Protein AF-A0A7S4JHU7-F1 (afdb_monomer)

Mean predicted aligned error: 7.91 Å

pLDDT: mean 84.44, std 9.62, range [54.69, 96.62]

Radius of gyration: 19.78 Å; Cα contacts (8 Å, |Δi|>4): 56; chains: 1; bounding box: 39×30×59 Å

Secondary structure (DSSP, 8-state):
--HHHHHHHH-GGGTBTB----HHHHHHHHHHTGGGHHHH-S-HHHHHHTTTT---HHHHHHHHHHHHHHHHHHHHHHHGGGGSSS--HHHHHHHHHHHHHHHHTSTTHHHHHHHHH-

Solvent-accessible surface area (backbone atoms only — not comparable to full-atom values): 7023 Å² total; per-residue (Å²): 133,55,74,64,60,46,33,75,75,56,39,70,71,66,53,68,81,63,85,70,71,55,65,65,60,51,49,45,50,64,66,42,44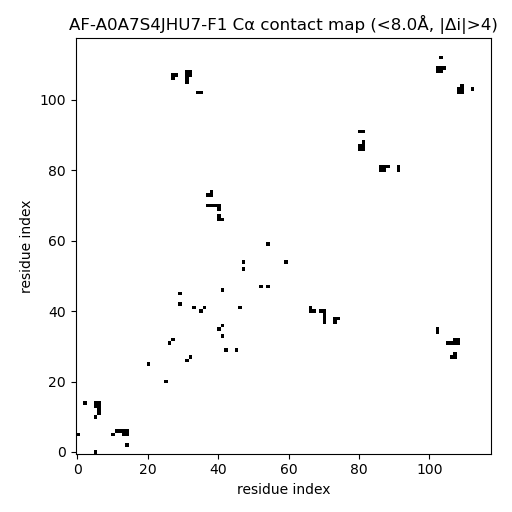,57,86,46,29,71,78,67,36,79,52,70,67,57,55,56,62,75,42,79,79,69,82,44,70,70,60,53,50,55,50,50,53,51,45,53,52,53,34,54,57,42,48,53,61,72,48,43,65,71,70,46,101,79,47,62,64,64,63,50,53,51,51,52,52,51,52,52,52,56,47,44,73,37,65,63,19,56,62,53,52,51,65,73,75,107

InterPro domains:
  IPR052423 Erythrocyte Membrane Invagination Regulator [PTHR44094] (3-113)

Structure (mmCIF, N/CA/C/O backbone):
data_AF-A0A7S4JHU7-F1
#
_entry.id   AF-A0A7S4JHU7-F1
#
loop_
_atom_site.group_PDB
_atom_site.id
_atom_site.type_symbol
_atom_site.label_atom_id
_atom_site.label_alt_id
_atom_site.label_comp_id
_atom_site.label_asym_id
_atom_site.label_entity_id
_atom_site.label_seq_id
_atom_site.pdbx_PDB_ins_code
_atom_site.Cartn_x
_atom_site.Cartn_y
_atom_site.Cartn_z
_atom_site.occupancy
_atom_site.B_iso_or_equiv
_atom_site.auth_seq_id
_atom_site.auth_comp_id
_atom_site.auth_asym_id
_atom_site.auth_atom_id
_atom_site.pdbx_PDB_model_num
ATOM 1 N N . GLU A 1 1 ? -20.624 12.498 23.387 1.00 54.91 1 GLU A N 1
ATOM 2 C CA . GLU A 1 1 ? -20.047 11.670 24.464 1.00 54.91 1 GLU A CA 1
ATOM 3 C C . GLU A 1 1 ? -19.079 10.6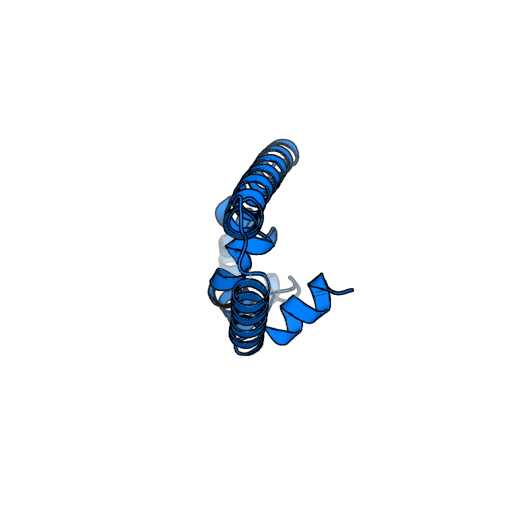74 23.879 1.00 54.91 1 GLU A C 1
ATOM 5 O O . GLU A 1 1 ? -19.403 10.031 22.883 1.00 54.91 1 GLU A O 1
ATOM 10 N N . THR A 1 2 ? -17.891 10.582 24.462 1.00 75.06 2 THR A N 1
ATOM 11 C CA . THR A 1 2 ? -16.900 9.592 24.044 1.00 75.06 2 THR A CA 1
ATOM 12 C C . THR A 1 2 ? -17.315 8.206 24.537 1.00 75.06 2 THR A C 1
ATOM 14 O O . THR A 1 2 ? -18.000 8.064 25.549 1.00 75.06 2 THR A O 1
ATOM 17 N N . MET A 1 3 ? -16.878 7.162 23.839 1.00 74.19 3 MET A N 1
ATOM 18 C CA . MET A 1 3 ? -17.092 5.766 24.249 1.00 74.19 3 MET A CA 1
ATOM 19 C C . MET A 1 3 ? -16.621 5.496 25.682 1.00 74.19 3 MET A C 1
ATOM 21 O O . MET A 1 3 ? -17.243 4.739 26.422 1.00 74.19 3 MET A O 1
ATOM 25 N N . ARG A 1 4 ? -15.563 6.202 26.085 1.00 82.88 4 ARG A N 1
ATOM 26 C CA . ARG A 1 4 ? -15.019 6.188 27.437 1.00 82.88 4 ARG A CA 1
ATOM 27 C C . ARG A 1 4 ? -16.014 6.716 28.471 1.00 82.88 4 ARG A C 1
ATOM 29 O O . ARG A 1 4 ? -16.264 6.037 29.451 1.00 82.88 4 ARG A O 1
ATOM 36 N N . GLN A 1 5 ? -16.668 7.849 28.208 1.00 84.12 5 GLN A N 1
ATOM 37 C CA . GLN A 1 5 ? -17.675 8.407 29.122 1.00 84.12 5 GLN A CA 1
ATOM 38 C C . GLN A 1 5 ? -18.863 7.460 29.344 1.00 84.12 5 GLN A C 1
ATOM 40 O O . GLN A 1 5 ? -19.355 7.353 30.462 1.00 84.12 5 GLN A O 1
ATOM 45 N N . LYS A 1 6 ? -19.306 6.741 28.304 1.00 81.19 6 LYS A N 1
ATOM 46 C CA . LYS A 1 6 ? -20.403 5.763 28.420 1.00 81.19 6 LYS A CA 1
ATOM 47 C C . LYS A 1 6 ? -20.002 4.527 29.222 1.00 81.19 6 LYS A C 1
ATOM 49 O O . LYS A 1 6 ? -20.788 4.048 30.035 1.00 81.19 6 LYS A O 1
ATOM 54 N N . TYR A 1 7 ? -18.779 4.039 29.016 1.00 84.00 7 TYR A N 1
ATOM 55 C CA . TYR A 1 7 ? -18.215 2.955 29.819 1.00 84.00 7 TYR A CA 1
ATOM 56 C C . TYR A 1 7 ? -18.081 3.364 31.290 1.00 84.00 7 TYR A C 1
ATOM 58 O O . TYR A 1 7 ? -18.491 2.618 32.173 1.00 84.00 7 TYR A O 1
ATOM 66 N N . ASP A 1 8 ? -17.569 4.567 31.552 1.00 90.50 8 ASP A N 1
ATOM 67 C CA . ASP A 1 8 ? -17.359 5.067 32.912 1.00 90.50 8 ASP A CA 1
ATOM 68 C C . ASP A 1 8 ? -18.686 5.191 33.693 1.00 90.50 8 ASP A C 1
ATOM 70 O O . ASP A 1 8 ? -18.704 4.989 34.905 1.00 90.50 8 ASP A O 1
ATOM 74 N N . GLN A 1 9 ? -19.807 5.477 33.015 1.00 89.38 9 GLN A N 1
ATOM 75 C CA . GLN A 1 9 ? -21.129 5.619 33.647 1.00 89.38 9 GLN A CA 1
ATOM 76 C C . GLN A 1 9 ? -21.879 4.297 33.856 1.00 89.38 9 GLN A C 1
ATOM 78 O O . GLN A 1 9 ? -22.612 4.148 34.833 1.00 89.38 9 GLN A O 1
ATOM 83 N N . HIS A 1 10 ? -21.748 3.349 32.930 1.00 85.44 10 HIS A N 1
ATOM 84 C CA . HIS A 1 10 ? -22.639 2.184 32.855 1.00 85.44 10 HIS A CA 1
ATOM 85 C C . HIS A 1 10 ? -21.893 0.843 32.751 1.00 85.44 10 HIS A C 1
ATOM 87 O O . HIS A 1 10 ? -22.509 -0.210 32.575 1.00 85.44 10 HIS A O 1
ATOM 93 N N . GLY A 1 11 ? -20.566 0.867 32.882 1.00 84.50 11 GLY A N 1
ATOM 94 C CA . GLY A 1 11 ? -19.702 -0.302 32.798 1.00 84.50 11 GLY A CA 1
ATOM 95 C C . GLY A 1 11 ? -19.659 -0.925 31.403 1.00 84.50 11 GLY A C 1
ATOM 96 O O . GLY A 1 11 ? -20.089 -0.348 30.402 1.00 84.50 11 GLY A O 1
ATOM 97 N N . SER A 1 12 ? -19.144 -2.153 31.336 1.00 80.62 12 SER A N 1
ATOM 98 C CA . SER A 1 12 ? -18.987 -2.897 30.080 1.00 80.62 12 SER A CA 1
ATOM 99 C C . SER A 1 12 ? -20.313 -3.149 29.353 1.00 80.62 12 SER A C 1
ATOM 101 O O . SER A 1 12 ? -20.329 -3.187 28.123 1.00 80.62 12 SER A O 1
ATOM 103 N N . ALA A 1 13 ? -21.431 -3.236 30.079 1.00 80.69 13 ALA A N 1
ATOM 104 C CA . ALA A 1 13 ? -22.765 -3.454 29.518 1.00 80.69 13 ALA A CA 1
ATOM 105 C C . ALA A 1 13 ? -23.214 -2.342 28.551 1.00 80.69 13 ALA A C 1
ATOM 107 O O . ALA A 1 13 ? -23.945 -2.618 27.607 1.00 80.69 13 ALA A O 1
ATOM 108 N N . ALA A 1 14 ? -22.744 -1.101 28.723 1.00 76.19 14 ALA A N 1
ATOM 109 C CA . ALA A 1 14 ? -23.089 0.007 27.823 1.00 76.19 14 ALA A CA 1
ATOM 110 C C . ALA A 1 14 ? -22.302 0.032 26.508 1.00 76.19 14 ALA A C 1
ATOM 112 O O . ALA A 1 14 ? -22.547 0.885 25.651 1.00 76.19 14 ALA A O 1
ATOM 113 N N . VAL A 1 15 ? -21.348 -0.882 26.350 1.00 75.12 15 VAL A N 1
ATOM 114 C CA . VAL A 1 15 ? -20.483 -0.972 25.169 1.00 75.12 15 VAL A CA 1
ATOM 115 C C . VAL A 1 15 ? -20.563 -2.350 24.506 1.00 75.12 15 VAL A C 1
ATOM 117 O O . VAL A 1 15 ? -20.130 -2.512 23.366 1.00 75.12 15 VAL A O 1
ATOM 120 N N . GLN A 1 16 ? -21.176 -3.326 25.183 1.00 59.66 16 GLN A N 1
ATOM 121 C CA . GLN A 1 16 ? -21.507 -4.644 24.648 1.00 59.66 16 GLN A CA 1
ATOM 122 C C . GLN A 1 16 ? -22.585 -4.508 23.563 1.00 59.66 16 GLN A C 1
ATOM 124 O O . GLN A 1 16 ? -23.746 -4.238 23.852 1.00 59.66 16 GLN A O 1
ATOM 129 N N . GLY A 1 17 ? -22.189 -4.663 22.299 1.00 61.16 17 GLY A N 1
ATOM 130 C CA . GLY A 1 17 ? -23.085 -4.566 21.138 1.00 61.16 17 GLY A CA 1
ATOM 131 C C . GLY A 1 17 ? -22.653 -3.533 20.101 1.00 61.16 17 GLY A C 1
ATOM 132 O O . GLY A 1 17 ? -23.139 -3.566 18.973 1.00 61.16 17 GLY A O 1
ATOM 133 N N . GLN A 1 18 ? -21.694 -2.661 20.425 1.00 64.06 18 GLN A N 1
ATOM 134 C CA . GLN A 1 18 ? -20.956 -1.977 19.371 1.00 64.06 18 GLN A CA 1
ATOM 135 C C . GLN A 1 18 ? -19.998 -2.989 18.752 1.00 64.06 18 GLN A C 1
ATOM 137 O O . GLN A 1 18 ? -19.218 -3.603 19.474 1.00 64.06 18 GLN A O 1
ATOM 142 N N . GLY A 1 19 ? -20.115 -3.220 17.442 1.00 58.72 19 GLY A N 1
ATOM 143 C CA . GLY A 1 19 ? -19.268 -4.148 16.698 1.00 58.72 19 GLY A CA 1
ATOM 144 C C . GLY A 1 19 ? -17.807 -3.726 16.780 1.00 58.72 19 GLY A C 1
ATOM 145 O O . GLY A 1 19 ? -17.317 -2.994 15.924 1.00 58.72 19 GLY A O 1
ATOM 146 N N . PHE A 1 20 ? -17.121 -4.158 17.834 1.00 62.00 20 PHE A N 1
ATOM 147 C CA . PHE A 1 20 ? -15.680 -4.055 17.929 1.00 62.00 20 PHE A CA 1
ATOM 148 C C . PHE A 1 20 ? -15.116 -5.007 16.885 1.00 62.00 20 PHE A C 1
ATOM 150 O O . PHE A 1 20 ? -15.222 -6.225 17.009 1.00 62.00 20 PHE A O 1
ATOM 157 N N . MET A 1 21 ? -14.545 -4.437 15.829 1.00 68.56 21 MET A N 1
ATOM 158 C CA . MET A 1 21 ? -13.574 -5.157 15.022 1.00 68.56 21 MET A CA 1
ATOM 159 C C . MET A 1 21 ? -12.491 -5.680 15.967 1.00 68.56 21 MET A C 1
ATOM 161 O O . MET A 1 21 ? -12.050 -4.949 16.860 1.00 68.56 21 MET A O 1
ATOM 165 N N . ASP A 1 22 ? -12.104 -6.943 15.794 1.00 81.00 22 ASP A N 1
ATOM 166 C CA . ASP A 1 22 ? -11.044 -7.537 16.600 1.00 81.00 22 ASP A CA 1
ATOM 167 C C . ASP A 1 22 ? -9.788 -6.659 16.523 1.00 81.00 22 ASP A C 1
ATOM 169 O O . ASP A 1 22 ? -9.328 -6.294 15.439 1.00 81.00 22 ASP A O 1
ATOM 173 N N . ALA A 1 23 ? -9.264 -6.263 17.684 1.00 78.69 23 ALA A N 1
ATOM 174 C CA . ALA A 1 23 ? -8.147 -5.327 17.745 1.00 78.69 23 ALA A CA 1
ATOM 175 C C . ALA A 1 23 ? -6.883 -5.938 17.127 1.00 78.69 23 ALA A C 1
ATOM 177 O O . ALA A 1 23 ? -6.130 -5.229 16.462 1.00 78.69 23 ALA A O 1
ATOM 178 N N . GLY A 1 24 ? -6.681 -7.250 17.304 1.00 78.94 24 GLY A N 1
ATOM 179 C CA . GLY A 1 24 ? -5.589 -7.983 16.670 1.00 78.94 24 GLY A CA 1
ATOM 180 C C . GLY A 1 24 ? -5.687 -7.890 15.152 1.00 78.94 24 GLY A C 1
ATOM 181 O O . GLY A 1 24 ? -4.772 -7.390 14.508 1.00 78.94 24 GLY A O 1
ATOM 182 N N . PHE A 1 25 ? -6.839 -8.260 14.600 1.00 78.12 25 PHE A N 1
ATOM 183 C CA . PHE A 1 25 ? -7.141 -8.167 13.176 1.00 78.12 25 PHE A CA 1
ATOM 184 C C . PHE A 1 25 ? -6.961 -6.747 12.625 1.00 78.12 25 PHE A C 1
ATOM 186 O O . PHE A 1 25 ? -6.347 -6.570 11.576 1.00 78.12 25 PHE A O 1
ATOM 193 N N . PHE A 1 26 ? -7.438 -5.724 13.340 1.00 78.19 26 PHE A N 1
ATOM 194 C CA . PHE A 1 26 ? -7.274 -4.327 12.938 1.00 78.19 26 PHE A CA 1
ATOM 195 C C . PHE A 1 26 ? -5.804 -3.921 12.826 1.00 78.19 26 PHE A C 1
ATOM 197 O O . PHE A 1 26 ? -5.409 -3.347 11.814 1.00 78.19 26 PHE A O 1
ATOM 204 N N . PHE A 1 27 ? -4.987 -4.223 13.838 1.00 79.31 27 PHE A N 1
ATOM 205 C CA . PHE A 1 27 ? -3.569 -3.863 13.820 1.00 79.31 27 PHE A CA 1
ATOM 206 C C . PHE A 1 27 ? -2.774 -4.705 12.825 1.00 79.31 27 PHE A C 1
ATOM 208 O O . PHE A 1 27 ? -1.897 -4.174 12.149 1.00 79.31 27 PHE A O 1
ATOM 215 N N . THR A 1 28 ? -3.101 -5.989 12.679 1.00 78.69 28 THR A N 1
ATOM 216 C CA . THR A 1 28 ? -2.513 -6.832 11.637 1.00 78.69 28 THR A CA 1
ATOM 217 C C . THR A 1 28 ? -2.849 -6.302 10.249 1.00 78.69 28 THR A C 1
ATOM 219 O O . THR A 1 28 ? -1.966 -6.278 9.406 1.00 78.69 28 THR A O 1
ATOM 222 N N . MET A 1 29 ? -4.068 -5.819 10.007 1.00 78.50 29 MET A N 1
ATOM 223 C CA . MET A 1 29 ? -4.412 -5.174 8.740 1.00 78.50 29 MET A CA 1
ATOM 224 C C . MET A 1 29 ? -3.660 -3.849 8.575 1.00 78.50 29 MET A C 1
ATOM 226 O O . MET A 1 29 ? -3.016 -3.652 7.555 1.00 78.50 29 MET A O 1
ATOM 230 N N . LEU A 1 30 ? -3.698 -2.967 9.579 1.00 79.56 30 LEU A N 1
ATOM 231 C CA . LEU A 1 30 ? -3.094 -1.633 9.528 1.00 79.56 30 LEU A CA 1
ATOM 232 C C . LEU A 1 30 ? -1.584 -1.677 9.249 1.00 79.56 30 LEU A C 1
ATOM 234 O O . LEU A 1 30 ? -1.105 -0.935 8.399 1.00 79.56 30 LEU A O 1
ATOM 238 N N . PHE A 1 31 ? -0.855 -2.546 9.952 1.00 79.44 31 PHE A N 1
ATOM 239 C CA . PHE A 1 31 ? 0.603 -2.658 9.843 1.00 79.44 31 PHE A CA 1
ATOM 240 C C . PHE A 1 31 ? 1.049 -3.742 8.852 1.00 79.44 31 PHE A C 1
ATOM 242 O O . PHE A 1 31 ? 2.144 -3.675 8.304 1.00 79.44 31 PHE A O 1
ATOM 249 N N . GLY A 1 32 ? 0.211 -4.746 8.583 1.00 79.19 32 GLY A N 1
ATOM 250 C CA . GLY A 1 32 ? 0.492 -5.796 7.598 1.00 79.19 32 GLY A CA 1
ATOM 251 C C . GLY A 1 32 ? 0.255 -5.355 6.155 1.00 79.19 32 GLY A C 1
ATOM 252 O O . GLY A 1 32 ? 0.831 -5.938 5.240 1.00 79.19 32 GLY A O 1
ATOM 253 N N . SER A 1 33 ? -0.534 -4.296 5.932 1.00 81.75 33 SER A N 1
ATOM 254 C CA . SER A 1 33 ? -0.806 -3.769 4.590 1.00 81.75 33 SER A CA 1
ATOM 255 C C . SER A 1 33 ? 0.209 -2.736 4.087 1.00 81.75 33 SER A C 1
ATOM 257 O O . SER A 1 33 ? 0.052 -2.249 2.973 1.00 81.75 33 SER A O 1
ATOM 259 N N . GLU A 1 34 ? 1.239 -2.368 4.858 1.00 84.94 34 GLU A N 1
ATOM 260 C CA . GLU A 1 34 ? 2.163 -1.275 4.484 1.00 84.94 34 GLU A CA 1
ATOM 261 C C . GLU A 1 34 ? 2.859 -1.517 3.134 1.00 84.94 34 GLU A C 1
ATOM 263 O O . GLU A 1 34 ? 2.967 -0.617 2.305 1.00 84.94 34 GLU A O 1
ATOM 268 N N . ARG A 1 35 ? 3.258 -2.760 2.843 1.00 89.00 35 ARG A N 1
ATOM 269 C CA . ARG A 1 35 ? 3.872 -3.125 1.550 1.00 89.00 35 ARG A CA 1
ATOM 270 C C . ARG A 1 35 ? 2.904 -3.037 0.365 1.00 89.00 35 ARG A C 1
ATOM 272 O O . ARG A 1 35 ? 3.363 -2.964 -0.769 1.00 89.00 35 ARG A O 1
ATOM 279 N N . PHE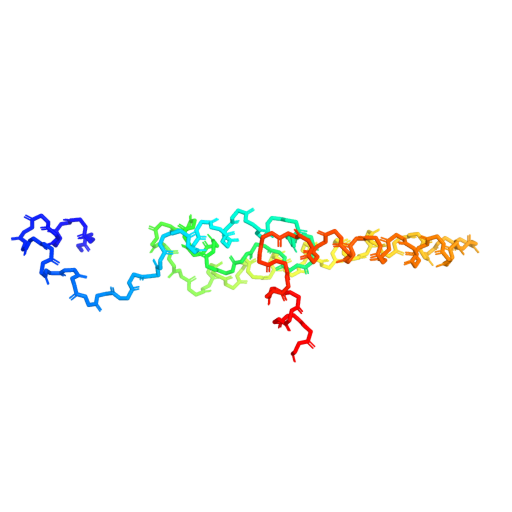 A 1 36 ? 1.595 -3.009 0.614 1.00 90.06 36 PHE A N 1
ATOM 280 C CA . PHE A 1 36 ? 0.576 -2.807 -0.416 1.00 90.06 36 PHE A CA 1
ATOM 281 C C . PHE A 1 36 ? 0.319 -1.322 -0.710 1.00 90.06 36 PHE A C 1
ATOM 283 O O . PHE A 1 36 ? -0.256 -0.998 -1.749 1.00 90.06 36 PHE A O 1
ATOM 290 N N . GLU A 1 37 ? 0.766 -0.405 0.152 1.00 90.12 37 GLU A N 1
ATOM 291 C CA . GLU A 1 37 ? 0.524 1.034 0.011 1.00 90.12 37 GLU A CA 1
ATOM 292 C C . GLU A 1 37 ? 0.973 1.624 -1.343 1.00 90.12 37 GLU A C 1
ATOM 294 O O . GLU A 1 37 ? 0.222 2.422 -1.903 1.00 90.12 37 GLU A O 1
ATOM 299 N N . PRO A 1 38 ? 2.095 1.210 -1.966 1.00 92.12 38 PRO A N 1
ATOM 300 C CA . PRO A 1 38 ? 2.448 1.683 -3.306 1.00 92.12 38 PRO A CA 1
ATOM 301 C C . PRO A 1 38 ? 1.432 1.322 -4.404 1.00 92.12 38 PRO A C 1
ATOM 303 O O . PRO A 1 38 ? 1.423 1.971 -5.447 1.00 92.12 38 PRO A O 1
ATOM 306 N N . TYR A 1 39 ? 0.596 0.301 -4.184 1.00 91.31 39 TYR A N 1
ATOM 307 C CA . TY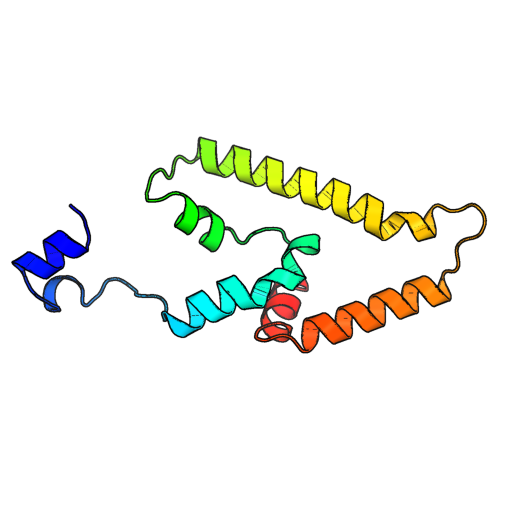R A 1 39 ? -0.359 -0.230 -5.164 1.00 91.31 39 TYR A CA 1
ATOM 308 C C . TYR A 1 39 ? -1.797 0.205 -4.879 1.00 91.31 39 TYR A C 1
ATOM 310 O O . TYR A 1 39 ? -2.537 0.559 -5.794 1.00 91.31 39 TYR A O 1
ATOM 318 N N . ILE A 1 40 ? -2.198 0.188 -3.606 1.00 90.19 40 ILE A N 1
ATOM 319 C CA . ILE A 1 40 ? -3.573 0.474 -3.174 1.00 90.19 40 ILE A CA 1
ATOM 320 C C . ILE A 1 40 ? -3.660 1.653 -2.206 1.00 90.19 40 ILE A C 1
ATOM 322 O 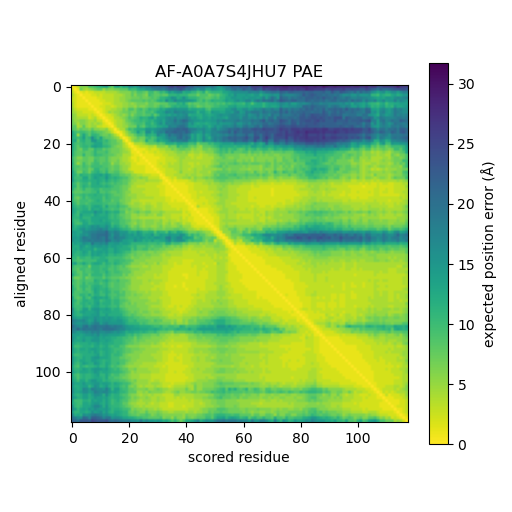O . ILE A 1 40 ? -4.746 1.957 -1.723 1.00 90.19 40 ILE A O 1
ATOM 326 N N . GLY A 1 41 ? -2.561 2.333 -1.903 1.00 90.69 41 GLY A N 1
ATOM 327 C CA . GLY A 1 41 ? -2.526 3.476 -0.998 1.00 90.69 41 GLY A CA 1
ATOM 328 C C . GLY A 1 41 ? -2.896 3.109 0.436 1.00 90.69 41 GLY A C 1
ATOM 329 O O . GLY A 1 41 ? -3.122 1.949 0.782 1.00 90.69 41 GLY A O 1
ATOM 330 N N . THR A 1 42 ? -2.999 4.126 1.285 1.00 88.62 42 THR A N 1
ATOM 331 C CA . THR A 1 42 ? -3.455 3.941 2.660 1.00 88.62 42 THR A CA 1
ATOM 332 C C . THR A 1 42 ? -4.921 3.492 2.677 1.00 88.62 42 THR A C 1
ATOM 334 O O . THR A 1 42 ? -5.776 4.100 2.025 1.00 88.62 42 THR A O 1
ATOM 337 N N . LEU A 1 43 ? -5.241 2.450 3.450 1.00 86.31 43 LEU A N 1
ATOM 338 C CA . LEU A 1 43 ? -6.608 1.936 3.565 1.00 86.31 43 LEU A CA 1
ATOM 339 C C . LEU A 1 43 ? -7.579 3.012 4.084 1.00 86.31 43 LEU A C 1
ATOM 341 O O . LEU A 1 43 ? -7.245 3.825 4.954 1.00 86.31 43 LEU A O 1
ATOM 345 N N . ALA A 1 44 ? -8.825 2.982 3.604 1.00 83.25 44 ALA A N 1
ATOM 346 C CA . ALA A 1 44 ? -9.865 3.928 4.023 1.00 83.25 44 ALA A CA 1
ATOM 347 C C . ALA A 1 44 ? -10.122 3.880 5.540 1.00 83.25 44 ALA A C 1
ATOM 349 O O . ALA A 1 44 ? -10.332 4.911 6.175 1.00 83.25 44 ALA A O 1
ATOM 350 N N . LEU A 1 45 ? -10.041 2.686 6.130 1.00 80.25 45 LEU A N 1
ATOM 351 C CA . LEU A 1 45 ? -10.187 2.462 7.565 1.00 80.25 45 LEU A CA 1
ATOM 352 C C . LEU A 1 45 ? -9.058 3.121 8.377 1.00 80.25 45 LEU A C 1
ATOM 354 O O . LEU A 1 45 ? -9.325 3.791 9.372 1.00 80.25 45 LEU A O 1
ATOM 358 N N . ALA A 1 46 ? -7.811 2.995 7.917 1.00 82.00 46 ALA A N 1
ATOM 359 C CA . ALA A 1 46 ? -6.650 3.662 8.508 1.00 82.00 46 ALA A CA 1
ATOM 360 C C . ALA A 1 46 ? -6.762 5.190 8.386 1.00 82.00 46 ALA A C 1
ATOM 362 O O . ALA A 1 46 ? -6.524 5.929 9.343 1.00 82.00 46 ALA A O 1
ATOM 363 N N . THR A 1 47 ? -7.222 5.661 7.224 1.00 82.12 47 THR A N 1
ATOM 364 C CA . THR A 1 47 ? -7.494 7.079 6.975 1.00 82.12 47 THR A CA 1
ATOM 365 C C . THR A 1 47 ? -8.553 7.603 7.945 1.00 82.12 47 THR A C 1
ATOM 367 O O . THR A 1 47 ? -8.335 8.628 8.587 1.00 82.12 47 THR A O 1
ATOM 370 N N . ALA A 1 48 ? -9.661 6.881 8.129 1.00 80.06 48 ALA A N 1
ATOM 371 C CA . ALA A 1 48 ? -10.718 7.255 9.063 1.00 80.06 48 ALA A CA 1
ATOM 372 C C . ALA A 1 48 ? -10.244 7.250 10.528 1.00 80.06 48 ALA A C 1
ATOM 374 O O . ALA A 1 48 ? -10.583 8.167 11.277 1.00 80.06 48 ALA A O 1
ATOM 375 N N . ALA A 1 49 ? -9.423 6.270 10.923 1.00 78.50 49 ALA A N 1
ATOM 376 C CA . ALA A 1 49 ? -8.831 6.208 12.259 1.00 78.50 49 ALA A CA 1
ATOM 377 C C . ALA A 1 49 ? -7.930 7.423 12.543 1.00 78.50 49 ALA A C 1
ATOM 379 O O . ALA A 1 49 ? -8.034 8.028 13.609 1.00 78.50 49 ALA A O 1
ATOM 380 N N . SER A 1 50 ? -7.124 7.850 11.564 1.00 76.56 50 SER A N 1
ATOM 381 C CA . SER A 1 50 ? -6.257 9.034 11.688 1.00 76.56 50 SER A CA 1
ATOM 382 C C . SER A 1 50 ? -7.009 10.365 11.835 1.00 76.56 50 SER A C 1
ATOM 384 O O . SER A 1 50 ? -6.409 11.384 12.165 1.00 76.56 50 SER A O 1
ATOM 386 N N . MET A 1 51 ? -8.318 10.389 11.565 1.00 74.06 51 MET A N 1
ATOM 387 C CA . MET A 1 51 ? -9.106 11.623 11.547 1.00 74.06 51 MET A CA 1
ATOM 388 C C . MET A 1 51 ? -9.735 11.977 12.896 1.00 74.06 51 MET A C 1
ATOM 390 O O . MET A 1 51 ? -10.426 12.993 12.965 1.00 74.06 51 MET A O 1
ATOM 394 N N . GLU A 1 52 ? -9.521 11.175 13.947 1.00 68.81 52 GLU A N 1
ATOM 395 C CA . GLU A 1 52 ? -9.948 11.451 15.334 1.00 68.81 52 GLU A CA 1
ATOM 396 C C . GLU A 1 52 ? -11.410 11.953 15.458 1.00 68.81 52 GLU A C 1
ATOM 398 O O . GLU A 1 52 ? -11.746 12.776 16.308 1.00 68.81 52 GLU A O 1
ATOM 403 N N . GLY A 1 53 ? -12.311 11.486 14.583 1.00 62.34 53 GLY A N 1
ATOM 404 C CA . GLY A 1 53 ? -13.728 11.875 14.574 1.00 62.34 53 GLY A CA 1
ATOM 405 C C . GLY A 1 53 ? -14.091 13.122 13.750 1.00 62.34 53 GLY A C 1
ATOM 406 O O . GLY A 1 53 ? -15.270 13.457 13.659 1.00 62.34 53 GLY A O 1
ATOM 407 N N . GLN A 1 54 ? -13.145 13.779 13.071 1.00 65.62 54 GLN A N 1
ATOM 408 C CA . GLN A 1 54 ? -13.415 14.871 12.118 1.00 65.62 54 GLN A CA 1
ATOM 409 C C . GLN A 1 54 ? -13.752 14.356 10.706 1.00 65.62 54 GLN A C 1
ATOM 411 O O . GLN A 1 54 ? -13.205 14.824 9.701 1.00 65.62 54 GLN A O 1
ATOM 416 N N . LEU A 1 55 ? -14.651 13.375 10.623 1.00 67.19 55 LEU A N 1
ATOM 417 C CA . LEU A 1 55 ? -15.080 12.750 9.373 1.00 67.19 55 LEU A CA 1
ATOM 418 C C . LEU A 1 55 ? -16.093 13.646 8.651 1.00 67.19 55 LEU A C 1
ATOM 420 O O . LEU A 1 55 ? -17.297 13.545 8.870 1.00 67.19 55 LEU A O 1
ATOM 424 N N . SER A 1 56 ? -15.615 14.531 7.775 1.00 82.88 56 SER A N 1
ATOM 425 C CA . SER A 1 56 ? -16.483 15.165 6.778 1.00 82.88 56 SER A CA 1
ATOM 426 C C . SER A 1 56 ? -16.325 14.471 5.430 1.00 82.88 56 SER A C 1
ATOM 428 O O . SER A 1 56 ? -15.203 14.196 4.999 1.00 82.88 56 SER A O 1
ATOM 430 N N . LEU A 1 57 ? -17.447 14.224 4.744 1.00 80.94 57 LEU A N 1
ATOM 431 C CA . LEU A 1 57 ? -17.460 13.588 3.418 1.00 80.94 57 LEU A CA 1
ATOM 432 C C . LEU A 1 57 ? -16.527 14.315 2.442 1.00 80.94 57 LEU A C 1
ATOM 434 O O . LEU A 1 57 ? -15.718 13.690 1.769 1.00 80.94 57 LEU A O 1
ATOM 438 N N . ARG A 1 58 ? -16.543 15.651 2.476 1.00 86.44 58 ARG A N 1
ATOM 439 C CA . ARG A 1 58 ? -15.664 16.488 1.656 1.00 86.44 58 ARG A CA 1
ATOM 440 C C . ARG A 1 58 ? -14.174 16.271 1.947 1.00 86.44 58 ARG A C 1
ATOM 442 O O . ARG A 1 58 ? -13.368 16.279 1.026 1.00 86.44 58 ARG A O 1
ATOM 449 N N . ARG A 1 59 ? -13.771 16.103 3.213 1.00 84.94 59 ARG A N 1
ATOM 450 C CA . ARG A 1 59 ? -12.359 15.835 3.554 1.00 84.94 59 ARG A CA 1
ATOM 451 C C . ARG A 1 59 ? -11.935 14.432 3.129 1.00 84.94 59 ARG A C 1
ATOM 453 O O . ARG A 1 59 ? -10.803 14.271 2.683 1.00 84.94 59 ARG A O 1
ATOM 460 N N . MET A 1 60 ? -12.830 13.452 3.258 1.00 84.38 60 MET A N 1
ATOM 461 C CA . MET A 1 60 ? -12.593 12.090 2.774 1.00 84.38 60 MET A CA 1
ATOM 462 C C . MET A 1 60 ? -12.401 12.071 1.258 1.00 84.38 60 MET A C 1
ATOM 464 O O . MET A 1 60 ? -11.440 11.481 0.785 1.00 84.38 60 MET A O 1
ATOM 468 N N . GLU A 1 61 ? -13.242 12.787 0.512 1.00 89.38 61 GLU A N 1
ATOM 469 C CA . GLU A 1 61 ? -13.153 12.886 -0.948 1.00 89.38 61 GLU A CA 1
ATOM 470 C C . GLU A 1 61 ? -11.834 13.521 -1.410 1.00 89.38 61 GLU A C 1
ATOM 472 O O . GLU A 1 61 ? -11.144 12.972 -2.264 1.00 89.38 61 GLU A O 1
ATOM 477 N N . VAL A 1 62 ? -11.412 14.628 -0.788 1.00 91.06 62 VAL A N 1
ATOM 478 C CA . VAL A 1 62 ? -10.125 15.270 -1.112 1.00 91.06 62 VAL A CA 1
ATOM 479 C C . VAL A 1 62 ? -8.941 14.336 -0.832 1.00 91.06 62 VAL A C 1
ATOM 481 O O . VAL A 1 62 ? -7.988 14.288 -1.610 1.00 91.06 62 VAL A O 1
ATOM 484 N N . ARG A 1 63 ? -8.978 13.574 0.269 1.00 88.69 63 ARG A N 1
ATOM 485 C CA . ARG A 1 63 ? -7.930 12.586 0.578 1.00 88.69 63 ARG A CA 1
ATOM 486 C C . ARG A 1 63 ? -7.947 11.412 -0.391 1.00 88.69 63 ARG A C 1
ATOM 488 O O . ARG A 1 63 ? -6.878 10.960 -0.785 1.00 88.69 63 ARG A O 1
ATOM 495 N N . GLN A 1 64 ? -9.131 10.960 -0.787 1.00 91.31 64 GLN A N 1
ATOM 496 C CA . GLN A 1 64 ? -9.291 9.908 -1.779 1.00 91.31 64 GLN A CA 1
ATOM 497 C C . GLN A 1 64 ? -8.680 10.328 -3.122 1.00 91.31 64 GLN A C 1
ATOM 499 O O . GLN A 1 64 ? -7.863 9.596 -3.671 1.00 91.31 64 GLN A O 1
ATOM 504 N N . GLN A 1 65 ? -8.971 11.547 -3.587 1.00 94.25 65 GLN A N 1
ATOM 505 C CA . GLN A 1 65 ? -8.358 12.105 -4.797 1.00 94.25 65 GLN A CA 1
ATOM 506 C C . GLN A 1 65 ? -6.836 12.198 -4.674 1.00 94.25 65 GLN A C 1
ATOM 508 O O . GLN A 1 65 ? -6.110 11.812 -5.587 1.00 94.25 65 GLN A O 1
ATOM 513 N N . LYS A 1 66 ? -6.331 12.675 -3.529 1.00 94.25 66 LYS A N 1
ATOM 514 C CA . LYS A 1 66 ? -4.888 12.725 -3.275 1.00 94.25 66 LYS A CA 1
ATOM 515 C C . LYS A 1 66 ? -4.255 11.331 -3.389 1.00 94.25 66 LYS A C 1
ATOM 517 O O . LYS A 1 66 ? -3.250 11.191 -4.080 1.00 94.25 66 LYS A O 1
ATOM 522 N N . ARG A 1 67 ? -4.860 10.320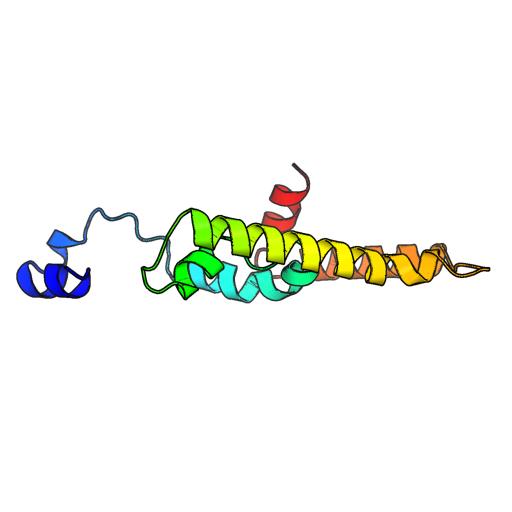 -2.758 1.00 94.25 67 ARG A N 1
ATOM 523 C CA . ARG A 1 67 ? -4.407 8.923 -2.818 1.00 94.25 67 ARG A CA 1
ATOM 524 C C . ARG A 1 67 ? -4.348 8.425 -4.263 1.00 94.25 67 ARG A C 1
ATOM 526 O O . ARG A 1 67 ? -3.353 7.836 -4.661 1.00 94.25 67 ARG A O 1
ATOM 533 N N . GLU A 1 68 ? -5.387 8.671 -5.055 1.00 95.38 68 GLU A N 1
ATOM 534 C CA . GLU A 1 68 ? -5.435 8.252 -6.464 1.00 95.38 68 GLU A CA 1
ATOM 535 C C . GLU A 1 68 ? -4.334 8.906 -7.307 1.00 95.38 68 GLU A C 1
ATOM 537 O O . GLU A 1 68 ? -3.690 8.232 -8.109 1.00 95.38 68 GLU A O 1
ATOM 542 N N . VAL A 1 69 ? -4.057 10.194 -7.083 1.00 96.62 69 VAL A N 1
ATOM 543 C CA . VAL A 1 69 ? -2.964 10.902 -7.766 1.00 96.62 69 VAL A CA 1
ATOM 544 C C . VAL A 1 69 ? -1.599 10.340 -7.366 1.00 96.62 69 VAL A C 1
ATOM 546 O O . VAL A 1 69 ? -0.752 10.119 -8.230 1.00 96.62 69 VAL A O 1
ATOM 549 N N . GLU A 1 70 ? -1.373 10.084 -6.077 1.00 95.81 70 GLU A N 1
ATOM 550 C CA . GLU A 1 70 ? -0.122 9.491 -5.588 1.00 95.81 70 GLU A CA 1
ATOM 551 C C . GLU A 1 70 ? 0.111 8.099 -6.189 1.00 95.81 70 GLU A C 1
ATOM 553 O O . GLU A 1 70 ? 1.222 7.810 -6.641 1.00 95.81 70 GLU A O 1
ATOM 558 N N . LEU A 1 71 ? -0.941 7.282 -6.288 1.00 96.19 71 LEU A N 1
ATOM 559 C CA . LEU A 1 71 ? -0.893 5.972 -6.939 1.00 96.19 71 LEU A CA 1
ATOM 560 C C . LEU A 1 71 ? -0.620 6.071 -8.437 1.00 96.19 71 LEU A C 1
ATOM 562 O O . LEU A 1 71 ? 0.214 5.331 -8.950 1.00 96.19 71 LEU A O 1
ATOM 566 N N . ALA A 1 72 ? -1.255 7.009 -9.141 1.00 95.94 72 ALA A N 1
ATOM 567 C CA . ALA A 1 72 ? -0.998 7.219 -10.563 1.00 95.94 72 ALA A CA 1
ATOM 568 C C . ALA A 1 72 ? 0.468 7.609 -10.820 1.00 95.94 72 ALA A C 1
ATOM 570 O O . ALA A 1 72 ? 1.114 7.065 -11.715 1.00 95.94 72 ALA A O 1
ATOM 571 N N . VAL A 1 73 ? 1.031 8.503 -9.999 1.00 96.12 73 VAL A N 1
ATOM 572 C CA . VAL A 1 73 ? 2.454 8.871 -10.077 1.00 96.12 73 VAL A CA 1
ATOM 573 C C . VAL A 1 73 ? 3.354 7.684 -9.725 1.00 96.12 73 VAL A C 1
ATOM 575 O O . VAL A 1 73 ? 4.388 7.485 -10.366 1.00 96.12 73 VAL A O 1
ATOM 578 N N . GLY A 1 74 ? 2.980 6.891 -8.719 1.00 95.50 74 GLY A N 1
ATOM 579 C CA . GLY A 1 74 ? 3.673 5.659 -8.347 1.00 95.50 74 GLY A CA 1
ATOM 580 C C . GLY A 1 74 ? 3.721 4.657 -9.499 1.00 95.50 74 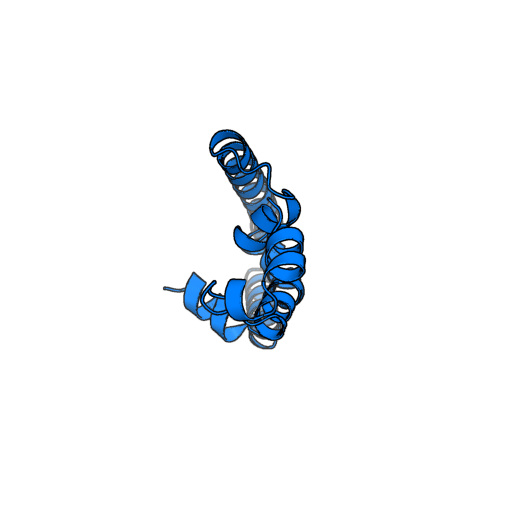GLY A C 1
ATOM 581 O O . GLY A 1 74 ? 4.798 4.174 -9.842 1.00 95.50 74 GLY A O 1
ATOM 582 N N . LEU A 1 75 ? 2.588 4.428 -10.161 1.00 93.75 75 LEU A N 1
ATOM 583 C CA . LEU A 1 75 ? 2.475 3.527 -11.304 1.00 93.75 75 LEU A CA 1
ATOM 584 C C . LEU A 1 75 ? 3.390 3.950 -12.457 1.00 93.75 75 LEU A C 1
ATOM 586 O O . LEU A 1 75 ? 4.104 3.117 -13.008 1.00 93.75 75 LEU A O 1
ATOM 590 N N . VAL A 1 76 ? 3.437 5.245 -12.786 1.00 93.69 76 VAL A N 1
ATOM 591 C CA . VAL A 1 76 ? 4.350 5.756 -13.824 1.00 93.69 76 VAL A CA 1
ATOM 592 C C . VAL A 1 76 ? 5.807 5.436 -13.482 1.00 93.69 76 VAL A C 1
ATOM 594 O O . VAL A 1 76 ? 6.562 5.020 -14.356 1.00 93.69 76 VAL A O 1
ATOM 597 N N . LYS A 1 77 ? 6.204 5.568 -12.210 1.00 93.69 77 LYS A N 1
ATOM 598 C CA . LYS A 1 77 ? 7.557 5.199 -11.762 1.00 93.69 77 LYS A CA 1
ATOM 599 C C . LYS A 1 77 ? 7.808 3.696 -11.864 1.00 93.69 77 LYS A C 1
ATOM 601 O O . LYS A 1 77 ? 8.894 3.306 -12.275 1.00 93.69 77 LYS A O 1
ATOM 606 N N . MET A 1 78 ? 6.823 2.863 -11.525 1.00 92.31 78 MET A N 1
ATOM 607 C CA . MET A 1 78 ? 6.931 1.406 -11.673 1.00 92.31 78 MET A CA 1
ATOM 608 C C . MET A 1 78 ? 7.085 0.998 -13.139 1.00 92.31 78 MET A C 1
ATOM 610 O O . MET A 1 78 ? 7.835 0.079 -13.441 1.00 92.31 78 MET A O 1
ATOM 614 N N . MET A 1 79 ? 6.409 1.693 -14.055 1.00 91.19 79 MET A N 1
ATOM 615 C CA . MET A 1 79 ? 6.478 1.422 -15.493 1.00 91.19 79 MET A CA 1
ATOM 616 C C . MET A 1 79 ? 7.692 2.056 -16.183 1.00 91.19 79 MET A C 1
ATOM 618 O O . MET A 1 79 ? 7.955 1.732 -17.338 1.00 91.19 79 MET A O 1
ATOM 622 N N . ALA A 1 80 ? 8.445 2.926 -15.503 1.00 91.75 80 ALA A N 1
ATOM 623 C CA . ALA A 1 80 ? 9.578 3.644 -16.085 1.00 91.75 80 ALA A CA 1
ATOM 624 C C . ALA A 1 80 ? 10.616 2.743 -16.789 1.00 91.75 80 ALA A C 1
ATOM 626 O O . ALA A 1 80 ? 11.012 3.107 -17.895 1.00 91.75 80 ALA A O 1
ATOM 627 N N . PRO A 1 81 ? 10.998 1.558 -16.261 1.00 91.25 81 PRO A N 1
ATOM 628 C CA . PRO A 1 81 ? 11.946 0.668 -16.944 1.00 91.25 81 PRO A CA 1
ATOM 629 C C . PRO A 1 81 ? 11.459 0.176 -18.315 1.00 91.25 81 PRO A C 1
ATOM 631 O O . PRO A 1 81 ? 12.263 -0.163 -19.175 1.00 91.25 81 PRO A O 1
ATOM 634 N N . MET A 1 82 ? 10.141 0.148 -18.543 1.00 90.62 82 MET A N 1
ATOM 635 C CA . MET A 1 82 ? 9.551 -0.248 -19.827 1.00 90.62 82 MET A CA 1
ATOM 636 C C . MET A 1 82 ? 9.475 0.900 -20.842 1.00 90.62 82 MET A C 1
ATOM 638 O O . MET A 1 82 ? 9.122 0.665 -21.994 1.00 90.62 82 MET A O 1
ATOM 642 N N . LEU A 1 83 ? 9.770 2.135 -20.425 1.00 89.94 83 LEU A N 1
ATOM 643 C CA . LEU A 1 83 ? 9.750 3.328 -21.277 1.00 89.94 83 LEU A CA 1
ATOM 644 C C . LEU A 1 83 ? 11.132 3.676 -21.855 1.00 89.94 83 LEU A C 1
ATOM 646 O O . LEU A 1 83 ? 11.249 4.648 -22.599 1.00 89.94 83 LEU A O 1
ATOM 650 N N . GLU A 1 84 ? 12.171 2.916 -21.507 1.00 89.94 84 GLU A N 1
ATOM 651 C CA . GLU A 1 84 ? 13.525 3.095 -22.037 1.00 89.94 84 GLU A CA 1
ATOM 652 C C . GLU A 1 84 ? 13.614 2.689 -23.522 1.00 89.94 84 GLU A C 1
ATOM 654 O O . GLU A 1 84 ? 12.795 1.915 -24.015 1.00 89.94 84 GLU A O 1
ATOM 659 N N . GLU A 1 85 ? 14.613 3.198 -24.259 1.00 86.31 85 GLU A N 1
ATOM 660 C CA . GLU A 1 85 ? 14.763 2.936 -25.707 1.00 86.31 85 GLU A CA 1
ATOM 661 C C . GLU A 1 85 ? 14.988 1.446 -26.041 1.00 86.31 85 GLU A C 1
ATOM 663 O O . GLU A 1 85 ? 14.658 0.998 -27.140 1.00 86.31 85 GLU A O 1
ATOM 668 N N . ALA A 1 86 ? 15.520 0.671 -25.091 1.00 88.81 86 ALA A N 1
ATOM 669 C CA . ALA A 1 86 ? 15.723 -0.773 -25.193 1.00 88.81 86 ALA A CA 1
ATOM 670 C C . ALA A 1 86 ? 15.388 -1.450 -23.847 1.00 88.81 86 ALA A C 1
ATOM 672 O O . ALA A 1 86 ? 16.295 -1.729 -23.061 1.00 88.81 86 ALA A O 1
ATOM 673 N N . PRO A 1 87 ? 14.098 -1.693 -23.551 1.00 90.31 87 PRO A N 1
ATOM 674 C CA . PRO A 1 87 ? 13.681 -2.188 -22.247 1.00 90.31 87 PRO A CA 1
ATOM 675 C C . PRO A 1 87 ? 13.997 -3.680 -22.090 1.00 90.31 87 PRO A C 1
ATOM 677 O O . PRO A 1 87 ? 13.694 -4.494 -22.968 1.00 90.31 87 PRO A O 1
ATOM 680 N N . ASP A 1 88 ? 14.549 -4.059 -20.937 1.00 93.12 88 ASP A N 1
ATOM 681 C CA . ASP A 1 88 ? 14.692 -5.465 -20.558 1.00 93.12 88 ASP A CA 1
ATOM 682 C C . ASP A 1 88 ? 13.362 -6.003 -20.012 1.00 93.12 88 ASP A C 1
ATOM 684 O O . ASP A 1 88 ? 13.054 -5.964 -18.817 1.00 93.12 88 ASP A O 1
ATOM 688 N N . VAL A 1 89 ? 12.546 -6.499 -20.939 1.00 92.69 89 VAL A N 1
ATOM 689 C CA . VAL A 1 89 ? 11.209 -7.024 -20.651 1.00 92.69 89 VAL A CA 1
ATOM 690 C C . VAL A 1 89 ? 11.260 -8.251 -19.735 1.00 92.69 89 VAL A C 1
ATOM 692 O O . VAL A 1 89 ? 10.349 -8.443 -18.927 1.00 92.69 89 VAL A O 1
ATOM 695 N N . GLU A 1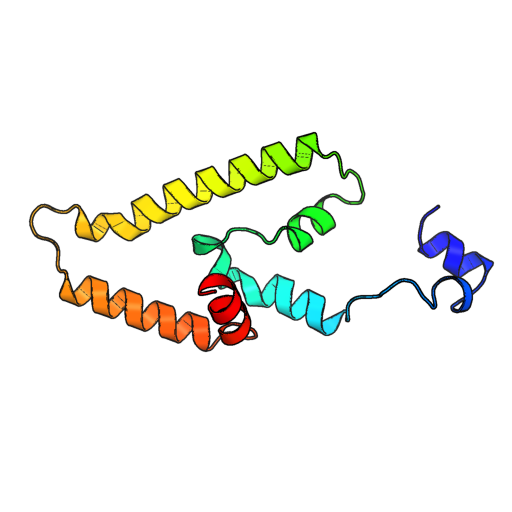 90 ? 12.289 -9.092 -19.846 1.00 93.81 90 GLU A N 1
ATOM 696 C CA . GLU A 1 90 ? 12.375 -10.321 -19.053 1.00 93.81 90 GLU A CA 1
ATOM 697 C C . GLU A 1 90 ? 12.805 -10.021 -17.617 1.00 93.81 90 GLU A C 1
ATOM 699 O O . GLU A 1 90 ? 12.144 -10.494 -16.688 1.00 93.81 90 GLU A O 1
ATOM 704 N N . ALA A 1 91 ? 13.796 -9.146 -17.417 1.00 93.00 91 ALA A N 1
ATOM 705 C CA . ALA A 1 91 ? 14.162 -8.679 -16.080 1.00 93.00 91 ALA A CA 1
ATOM 706 C C . ALA A 1 91 ? 12.994 -7.958 -15.385 1.00 93.00 91 ALA A C 1
ATOM 708 O O . ALA A 1 91 ? 12.761 -8.142 -14.187 1.00 93.00 91 ALA A O 1
ATOM 709 N N . PHE A 1 92 ? 12.206 -7.177 -16.132 1.00 93.50 92 PHE A N 1
ATOM 710 C CA . PHE A 1 92 ? 11.012 -6.530 -15.593 1.00 93.50 92 PHE A CA 1
ATOM 711 C C . PHE A 1 92 ? 9.932 -7.541 -15.176 1.00 93.50 92 PHE A C 1
ATOM 713 O O . PHE A 1 92 ? 9.364 -7.438 -14.091 1.00 93.50 92 PHE A O 1
ATOM 720 N N . LYS A 1 93 ? 9.657 -8.565 -15.992 1.00 93.50 93 LYS A N 1
ATOM 721 C CA . LYS A 1 93 ? 8.720 -9.638 -15.611 1.00 93.50 93 LYS A CA 1
ATOM 722 C C . LYS A 1 93 ? 9.198 -10.406 -14.384 1.00 93.50 93 LYS A C 1
ATOM 724 O O . LYS A 1 93 ? 8.379 -10.787 -13.549 1.00 93.50 93 LYS A O 1
ATOM 729 N N . GLU A 1 94 ? 10.496 -10.677 -14.292 1.00 95.62 94 GLU A N 1
ATOM 730 C CA . GLU A 1 94 ? 11.076 -11.372 -13.147 1.00 95.62 94 GLU A CA 1
ATOM 731 C C . GLU A 1 94 ? 10.942 -10.541 -11.866 1.00 95.62 94 GLU A C 1
ATOM 733 O O . GLU A 1 94 ? 10.528 -11.076 -10.835 1.00 95.62 94 GLU A O 1
ATOM 738 N N . SER A 1 95 ? 11.180 -9.226 -11.939 1.00 93.94 95 SER A N 1
ATOM 739 C CA . SER A 1 95 ? 11.004 -8.331 -10.793 1.00 93.94 95 SER A CA 1
ATOM 740 C C . SER A 1 95 ? 9.547 -8.279 -10.318 1.00 93.94 95 SER A C 1
ATOM 742 O O . SER A 1 95 ? 9.301 -8.405 -9.119 1.00 93.94 95 SER A O 1
ATOM 744 N N . LEU A 1 96 ? 8.577 -8.216 -11.239 1.00 92.56 96 LEU A N 1
ATOM 745 C CA . LEU A 1 96 ? 7.150 -8.261 -10.904 1.00 92.56 96 LEU A CA 1
ATOM 746 C C . LEU A 1 96 ? 6.739 -9.590 -10.261 1.00 92.56 96 LEU A C 1
ATOM 748 O O . LEU A 1 96 ? 5.976 -9.597 -9.298 1.00 92.56 96 LEU A O 1
ATOM 752 N N . LYS A 1 97 ? 7.244 -10.724 -10.763 1.00 93.62 97 LYS A N 1
ATOM 753 C CA . LYS A 1 97 ? 6.970 -12.044 -10.167 1.00 93.62 97 LYS A CA 1
ATOM 754 C C . LYS A 1 97 ? 7.532 -12.150 -8.756 1.00 93.62 97 LYS A C 1
ATOM 756 O O . LYS A 1 97 ? 6.859 -12.675 -7.868 1.00 93.62 97 LYS A O 1
ATOM 761 N N . LYS A 1 98 ? 8.756 -11.661 -8.552 1.00 95.00 98 LYS A N 1
ATOM 762 C CA . LYS A 1 98 ? 9.382 -11.628 -7.232 1.00 95.00 98 LYS A CA 1
ATOM 763 C C . LYS A 1 98 ? 8.558 -10.776 -6.270 1.00 95.00 98 LYS A C 1
ATOM 765 O O . LYS A 1 98 ? 8.200 -11.254 -5.203 1.00 95.00 98 LYS A O 1
ATOM 770 N N . GLU A 1 99 ? 8.187 -9.572 -6.685 1.00 92.75 99 GLU A N 1
ATOM 771 C CA . GLU A 1 99 ? 7.382 -8.663 -5.871 1.00 92.75 99 GLU A CA 1
ATOM 772 C C . GLU A 1 99 ? 6.004 -9.255 -5.534 1.00 92.75 99 GLU A C 1
ATOM 774 O O . GLU A 1 99 ? 5.583 -9.204 -4.383 1.00 92.75 99 GLU A O 1
ATOM 779 N N . ALA A 1 100 ? 5.328 -9.901 -6.490 1.00 90.75 100 ALA A N 1
ATOM 780 C CA . ALA A 1 100 ? 4.064 -10.594 -6.231 1.00 90.75 100 ALA A CA 1
ATOM 781 C C . ALA A 1 100 ? 4.221 -11.740 -5.215 1.00 90.75 100 ALA A C 1
ATOM 783 O O . ALA A 1 100 ? 3.366 -11.925 -4.350 1.00 90.75 100 ALA A O 1
ATOM 784 N N . THR A 1 101 ? 5.330 -12.480 -5.291 1.00 92.56 101 THR A N 1
ATOM 785 C CA . THR A 1 101 ? 5.657 -13.547 -4.332 1.00 92.56 101 THR A CA 1
ATOM 786 C C . THR A 1 101 ? 5.910 -12.968 -2.940 1.00 92.56 101 THR A C 1
ATOM 788 O O . THR A 1 101 ? 5.404 -13.489 -1.948 1.00 92.56 101 THR A O 1
ATOM 791 N N . ASP A 1 102 ? 6.656 -11.867 -2.859 1.00 92.00 102 ASP A N 1
ATOM 792 C CA . ASP A 1 102 ? 6.940 -11.180 -1.601 1.00 92.00 102 ASP A CA 1
ATOM 793 C C . ASP A 1 102 ? 5.654 -10.631 -0.967 1.00 92.00 102 ASP A C 1
ATOM 795 O O . ASP A 1 102 ? 5.482 -10.759 0.242 1.00 92.00 102 ASP A O 1
ATOM 799 N N . LEU A 1 103 ? 4.731 -10.077 -1.765 1.00 91.12 103 LEU A N 1
ATOM 800 C CA . LEU A 1 103 ? 3.430 -9.592 -1.295 1.00 91.12 103 LEU A CA 1
ATOM 801 C C . LEU A 1 103 ? 2.525 -10.719 -0.787 1.00 91.12 103 LEU A C 1
ATOM 803 O O . LEU A 1 103 ? 1.882 -10.545 0.245 1.00 91.12 103 LEU A O 1
ATOM 807 N N . ALA A 1 104 ? 2.491 -11.866 -1.470 1.00 90.62 104 ALA A N 1
ATOM 808 C CA . ALA A 1 104 ? 1.709 -13.028 -1.044 1.00 90.62 104 ALA A CA 1
ATOM 809 C C . ALA A 1 104 ? 2.188 -13.579 0.310 1.00 90.62 104 ALA A C 1
ATOM 811 O O . ALA A 1 104 ? 1.383 -13.930 1.168 1.00 90.62 104 ALA A O 1
ATOM 812 N N . ASN A 1 105 ? 3.503 -13.561 0.546 1.00 89.56 105 ASN A N 1
ATOM 813 C CA . ASN A 1 105 ? 4.112 -14.053 1.785 1.00 89.56 105 ASN A CA 1
ATOM 814 C C . ASN A 1 105 ? 3.916 -13.130 3.005 1.00 89.56 105 ASN A C 1
ATOM 816 O O . ASN A 1 105 ? 4.349 -13.476 4.108 1.00 89.56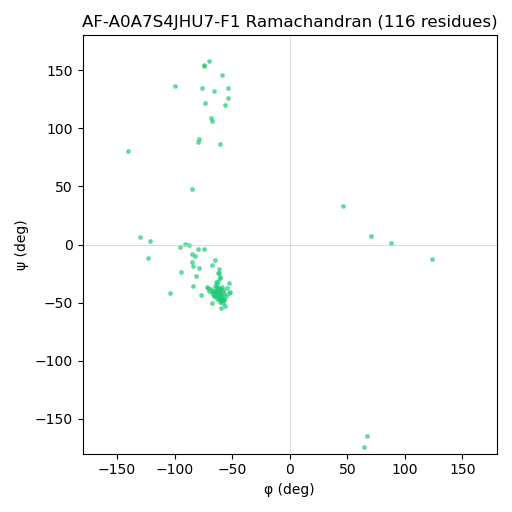 105 ASN A O 1
ATOM 820 N N . LEU A 1 106 ? 3.301 -11.956 2.844 1.00 87.69 106 LEU A N 1
ATOM 821 C CA . LEU A 1 106 ? 2.997 -11.068 3.964 1.00 87.69 106 LEU A CA 1
ATOM 822 C C . LEU A 1 106 ? 1.818 -11.585 4.789 1.00 87.69 106 LEU A C 1
ATOM 824 O O . LEU A 1 106 ? 0.908 -12.245 4.291 1.00 87.69 106 LEU A O 1
ATOM 828 N N . SER A 1 107 ? 1.776 -11.191 6.060 1.00 82.44 107 SER A N 1
ATOM 829 C CA . SER A 1 107 ? 0.584 -11.352 6.891 1.00 82.44 107 SER A CA 1
ATOM 830 C C . SER A 1 107 ? -0.604 -10.665 6.211 1.00 82.44 107 SER A C 1
ATOM 832 O O . SER A 1 107 ? -0.557 -9.457 5.996 1.00 82.44 107 SER A O 1
ATOM 834 N N . PHE A 1 108 ? -1.661 -11.420 5.886 1.00 80.19 108 PHE A N 1
ATOM 835 C CA . PHE A 1 108 ? -2.820 -10.959 5.098 1.00 80.19 108 PHE A CA 1
ATOM 836 C C . PHE A 1 108 ? -2.571 -10.685 3.602 1.00 80.19 108 PHE A C 1
ATOM 838 O O . PHE A 1 108 ? -3.494 -10.240 2.918 1.00 80.19 108 PHE A O 1
ATOM 845 N N . GLY A 1 109 ? -1.386 -11.009 3.076 1.00 85.56 109 GLY A N 1
ATOM 846 C CA . GLY A 1 109 ? -1.029 -10.824 1.670 1.00 85.56 109 GLY A CA 1
ATOM 847 C C . GLY A 1 109 ? -1.992 -11.523 0.716 1.00 85.56 109 GLY A C 1
ATOM 848 O O . GLY A 1 109 ? -2.595 -10.871 -0.133 1.00 85.56 109 GLY A O 1
ATOM 849 N N . ASP A 1 110 ? -2.225 -12.818 0.933 1.00 85.88 110 ASP A N 1
ATOM 850 C CA . ASP A 1 110 ? -3.175 -13.614 0.146 1.00 85.88 110 ASP A CA 1
ATOM 851 C C . ASP A 1 110 ? -4.598 -13.039 0.167 1.00 85.88 110 ASP A C 1
ATOM 853 O O . ASP A 1 110 ? -5.261 -12.967 -0.866 1.00 85.88 110 ASP A O 1
ATOM 857 N N . CYS A 1 111 ? -5.073 -12.588 1.333 1.00 84.12 111 CYS A N 1
ATOM 858 C CA . CYS A 1 111 ? -6.403 -11.995 1.457 1.00 84.12 111 CYS A CA 1
ATOM 859 C C . CYS A 1 111 ? -6.512 -10.670 0.694 1.00 84.12 111 CYS A C 1
ATOM 861 O O . CYS A 1 111 ? -7.511 -10.438 0.019 1.00 84.12 111 CYS A O 1
ATOM 863 N N . LEU A 1 112 ? -5.504 -9.799 0.794 1.00 84.81 112 LEU A N 1
ATOM 864 C CA . LEU A 1 112 ? -5.495 -8.524 0.075 1.00 84.81 112 LEU A CA 1
ATOM 865 C C . LEU A 1 112 ? -5.366 -8.735 -1.436 1.00 84.81 112 LEU A C 1
ATOM 867 O O . LEU A 1 112 ? -6.078 -8.087 -2.197 1.00 84.81 112 LEU A O 1
ATOM 871 N N . LEU A 1 113 ? -4.514 -9.664 -1.874 1.00 87.94 113 LEU A N 1
ATOM 872 C CA . LEU A 1 113 ? -4.372 -10.016 -3.287 1.00 87.94 113 LEU A CA 1
ATOM 873 C C . LEU A 1 113 ? -5.667 -10.591 -3.861 1.00 87.94 113 LEU A C 1
ATOM 875 O O . LEU A 1 113 ? -6.047 -10.211 -4.964 1.00 87.94 113 LEU A O 1
ATOM 879 N N . PHE A 1 114 ? -6.363 -11.448 -3.109 1.00 87.62 114 PHE A N 1
ATOM 880 C CA . PHE A 1 114 ? -7.671 -11.967 -3.504 1.00 87.62 114 PHE A CA 1
ATOM 881 C C . PHE A 1 114 ? -8.681 -10.833 -3.724 1.00 87.62 114 PHE A C 1
ATOM 883 O O . PHE A 1 114 ? -9.279 -10.752 -4.789 1.00 87.62 114 PHE A O 1
ATOM 890 N N . VAL A 1 115 ? -8.809 -9.915 -2.760 1.00 84.06 115 VAL A N 1
ATOM 891 C CA . VAL A 1 115 ? -9.766 -8.794 -2.832 1.00 84.06 115 VAL A CA 1
ATOM 892 C C . VAL A 1 115 ? -9.459 -7.822 -3.976 1.00 84.06 115 VAL A C 1
ATOM 894 O O . VAL A 1 115 ? -10.372 -7.204 -4.506 1.00 84.06 115 VAL A O 1
ATOM 897 N N . VAL A 1 116 ? -8.187 -7.639 -4.336 1.00 79.19 116 VAL A N 1
ATOM 898 C CA . VAL A 1 116 ? -7.789 -6.735 -5.430 1.00 79.19 116 VAL A CA 1
ATOM 899 C C . VAL A 1 116 ? -7.950 -7.389 -6.808 1.00 79.19 116 VAL A C 1
ATOM 901 O O . VAL A 1 116 ? -8.102 -6.679 -7.800 1.00 79.19 116 VAL A O 1
ATOM 904 N N . ALA A 1 117 ? -7.873 -8.720 -6.889 1.00 74.25 117 ALA A N 1
ATOM 905 C CA . ALA A 1 117 ? -7.995 -9.464 -8.142 1.00 74.25 117 ALA A CA 1
ATOM 906 C C . ALA A 1 117 ? -9.451 -9.740 -8.563 1.00 74.25 117 ALA A C 1
ATOM 908 O O . ALA A 1 117 ? -9.679 -10.065 -9.731 1.00 74.25 117 ALA A O 1
ATOM 909 N N . GLU A 1 118 ? -10.396 -9.646 -7.627 1.00 54.69 118 GLU A N 1
ATOM 910 C CA . GLU A 1 118 ? -11.842 -9.833 -7.827 1.00 54.69 118 GLU A CA 1
ATOM 911 C C . GLU A 1 118 ? -12.551 -8.512 -8.182 1.00 54.69 118 GLU A C 1
ATOM 913 O O . GLU A 1 118 ? -13.401 -8.538 -9.104 1.00 54.69 118 GLU A O 1
#

Foldseek 3Di:
DDPVVQCVVPNPVSVPPPPDDDPVVVVCCQVLCPLVCLAQNHDLVNVVVVCVPVDDPVVSVVVVVVSVVSNVVSVCVLCVLVVDPDHPPVVSVVVVVVSLVVQCPTRCSVVVVVVVVD

Organism: NCBI:txid72548

Sequence (118 aa):
ETMRQKYDQHGSAAVQGQGFMDAGFFFTMLFGSERFEPYIGTLALATAASMEGQLSLRRMEVRQQKREVELAVGLVKMMAPMLEEAPDVEAFKESLKKEATDLANLSFGDCLLFVVAE